Protein 3EC2 (pdb70)

Secondary structure (DSSP, 8-state):
--S-TT--SSS----SHHHHHHHHHHHHHHHS--GGG---EEE--SSSSSHHHHHHHHHHHHHHHS-----EEEHHHHHHHHHH------SHHHHHHHT-SEEEEET-SSS---HHHHHHHHHHHHHHHHTT-EEEEE----S---HHHHHHHHHHHH-HHHHHHHH--EEE---

Structure (mmCIF, N/CA/C/O backbone):
data_3EC2
#
_entry.id   3EC2
#
_cell.length_a   84.492
_cell.length_b   84.492
_cell.length_c   51.113
_cell.angle_alpha   90.00
_cell.angle_beta   90.00
_cell.angle_gamma   120.00
#
_symmetry.space_group_name_H-M   'P 61'
#
loop_
_entity.id
_entity.type
_entity.pdbx_description
1 polymer 'DNA replication protein DnaC'
2 non-polymer "ADENOSINE-5'-DIPHOSPHATE"
3 non-polymer 'MAGNESIUM ION'
4 water water
#
loop_
_atom_site.group_PDB
_atom_site.id
_atom_site.type_symbol
_atom_site.label_atom_id
_atom_site.label_alt_id
_atom_site.label_comp_id
_atom_site.label_asym_id
_atom_site.label_entity_id
_atom_site.label_seq_id
_atom_site.pdbx_PDB_ins_code
_atom_site.Cartn_x
_atom_site.Cartn_y
_atom_site.Cartn_z
_atom_site.occupancy
_atom_site.B_iso_or_equiv
_atom_site.auth_seq_id
_atom_site.auth_comp_id
_atom_site.auth_asym_id
_atom_site.auth_atom_id
_atom_site.pdbx_PDB_model_num
ATOM 1 N N . ALA A 1 1 ? 28.009 10.973 36.450 1.00 68.56 42 ALA A N 1
ATOM 2 C CA . ALA A 1 1 ? 28.828 12.106 36.970 1.00 68.16 42 ALA A CA 1
ATOM 3 C C . ALA A 1 1 ? 30.148 12.351 36.194 1.00 67.96 42 ALA A C 1
ATOM 4 O O . ALA A 1 1 ? 30.552 13.502 36.013 1.00 68.74 42 ALA A O 1
ATOM 6 N N . LYS A 1 2 ? 30.853 11.315 35.754 1.00 66.64 43 LYS A N 1
ATOM 7 C CA . LYS A 1 2 ? 32.234 11.609 35.417 1.00 65.64 43 LYS A CA 1
ATOM 8 C C . LYS A 1 2 ? 32.895 10.931 34.275 1.00 63.67 43 LYS A C 1
ATOM 9 O O . LYS A 1 2 ? 33.993 10.417 34.340 1.00 63.15 43 LYS A O 1
ATOM 15 N N . ARG A 1 3 ? 32.216 11.113 33.172 1.00 61.95 44 ARG A N 1
ATOM 16 C CA . ARG A 1 3 ? 32.803 11.087 31.899 1.00 59.68 44 ARG A CA 1
ATOM 17 C C . ARG A 1 3 ? 33.127 12.546 31.658 1.00 58.52 44 ARG A C 1
ATOM 18 O O . ARG A 1 3 ? 33.879 12.898 30.761 1.00 59.07 44 ARG A O 1
ATOM 26 N N . TYR A 1 4 ? 32.593 13.391 32.537 1.00 56.78 45 TYR A N 1
ATOM 27 C CA . TYR A 1 4 ? 32.742 14.848 32.442 1.00 54.75 45 TYR A CA 1
ATOM 28 C C . TYR A 1 4 ? 33.633 15.392 33.546 1.00 54.06 45 TYR A C 1
ATOM 29 O O . TYR A 1 4 ? 33.592 16.574 33.838 1.00 53.59 45 TYR A O 1
ATOM 38 N N . TRP A 1 5 ? 34.429 14.519 34.163 1.00 53.94 46 TRP A N 1
ATOM 39 C CA . TRP A 1 5 ? 35.396 14.935 35.190 1.00 54.46 46 TRP A CA 1
ATOM 40 C C . TRP A 1 5 ? 36.134 16.144 34.685 1.00 55.89 46 TRP A C 1
ATOM 41 O O . TRP A 1 5 ? 36.158 17.169 35.306 1.00 57.16 46 TRP A O 1
ATOM 52 N N . ASN A 1 6 ? 36.766 15.996 33.545 1.00 57.37 47 ASN A N 1
ATOM 53 C CA . ASN A 1 6 ? 37.387 17.100 32.841 1.00 59.39 47 ASN A CA 1
ATOM 54 C C . ASN A 1 6 ? 36.502 18.333 32.388 1.00 60.04 47 ASN A C 1
ATOM 55 O O . ASN A 1 6 ? 37.030 19.376 32.067 1.00 60.55 47 ASN A O 1
ATOM 60 N N . ALA A 1 7 ? 35.190 18.184 32.293 1.00 62.26 48 ALA A N 1
ATOM 61 C CA . ALA A 1 7 ? 34.285 19.268 31.832 1.00 64.05 48 ALA A CA 1
ATOM 62 C C . ALA A 1 7 ? 34.443 20.586 32.595 1.00 65.86 48 ALA A C 1
ATOM 63 O O . ALA A 1 7 ? 34.000 20.738 33.746 1.00 66.72 48 ALA A O 1
ATOM 65 N N . ASN A 1 8 ? 35.024 21.577 31.942 1.00 68.11 49 ASN A N 1
ATOM 66 C CA . ASN A 1 8 ? 35.230 22.871 32.574 1.00 69.92 49 ASN A CA 1
ATOM 67 C C . ASN A 1 8 ? 34.953 24.002 31.627 1.00 71.67 49 ASN A C 1
ATOM 68 O O . ASN A 1 8 ? 35.334 23.946 30.452 1.00 72.05 49 ASN A O 1
ATOM 73 N N . LEU A 1 9 ? 34.299 25.047 32.119 1.00 73.72 50 LEU A N 1
ATOM 74 C CA . LEU A 1 9 ? 34.127 26.235 31.292 1.00 75.72 50 LEU A CA 1
ATOM 75 C C . LEU A 1 9 ? 35.489 26.563 30.662 1.00 76.53 50 LEU A C 1
ATOM 76 O O . LEU A 1 9 ? 35.609 27.373 29.751 1.00 76.53 50 LEU A O 1
ATOM 81 N N . ASP A 1 10 ? 36.515 25.872 31.143 1.00 78.42 51 ASP A N 1
ATOM 82 C CA . ASP A 1 10 ? 37.891 26.226 30.836 1.00 79.53 51 ASP A CA 1
ATOM 83 C C . ASP A 1 10 ? 38.697 25.382 29.843 1.00 78.77 51 ASP A C 1
ATOM 84 O O . ASP A 1 10 ? 39.480 25.902 29.070 1.00 78.35 51 ASP A O 1
ATOM 89 N N . THR A 1 11 ? 38.539 24.076 29.906 1.00 78.51 52 THR A N 1
ATOM 90 C CA . THR A 1 11 ? 38.958 23.266 28.813 1.00 77.82 52 THR A CA 1
ATOM 91 C C . THR A 1 11 ? 38.338 23.884 27.631 1.00 77.75 52 THR A C 1
ATOM 92 O O . THR A 1 11 ? 38.296 23.258 26.554 1.00 78.73 52 THR A O 1
ATOM 96 N N . TYR A 1 12 ? 37.606 24.959 27.843 1.00 76.19 53 TYR A N 1
ATOM 97 C CA . TYR A 1 12 ? 36.682 25.088 26.785 1.00 74.87 53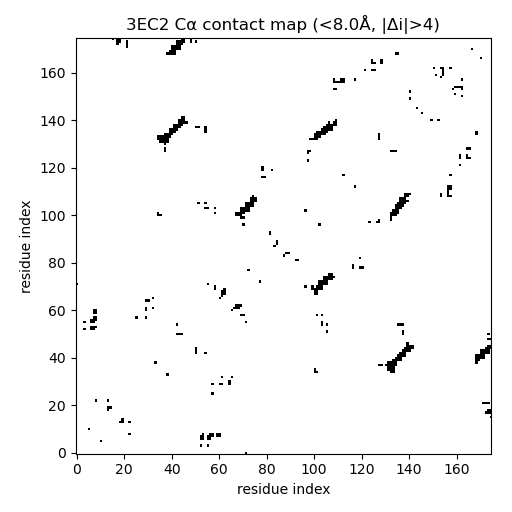 TYR A CA 1
ATOM 98 C C . TYR A 1 12 ? 37.180 25.695 25.617 1.00 74.84 53 TYR A C 1
ATOM 99 O O . TYR A 1 12 ? 37.458 26.896 25.529 1.00 75.08 53 TYR A O 1
ATOM 108 N N . HIS A 1 13 ? 37.231 24.856 24.647 1.00 74.24 54 HIS A N 1
ATOM 109 C CA . HIS A 1 13 ? 37.617 25.421 23.411 1.00 74.22 54 HIS A CA 1
ATOM 110 C C . HIS A 1 13 ? 36.581 25.276 22.308 1.00 72.54 54 HIS A C 1
ATOM 111 O O . HIS A 1 13 ? 36.359 24.155 21.805 1.00 72.47 54 HIS A O 1
ATOM 118 N N . PRO A 1 14 ? 35.909 26.400 21.966 1.00 70.96 55 PRO A N 1
ATOM 119 C CA . PRO A 1 14 ? 34.809 26.415 21.021 1.00 70.55 55 PRO A CA 1
ATOM 120 C C . PRO A 1 14 ? 35.303 26.185 19.612 1.00 70.32 55 PRO A C 1
ATOM 121 O O . PRO A 1 14 ? 36.418 26.537 19.298 1.00 70.13 55 PRO A O 1
ATOM 125 N N . LYS A 1 15 ? 34.484 25.554 18.788 1.00 70.63 56 LYS A N 1
ATOM 126 C CA . LYS A 1 15 ? 34.925 25.066 17.492 1.00 70.51 56 LYS A CA 1
ATOM 127 C C . LYS A 1 15 ? 34.099 25.625 16.342 1.00 70.15 56 LYS A C 1
ATOM 128 O O . LYS A 1 15 ? 34.371 25.319 15.187 1.00 70.73 56 LYS A O 1
ATOM 134 N N . ASN A 1 16 ? 33.073 26.414 16.656 1.00 69.62 57 ASN A N 1
ATOM 135 C CA . ASN A 1 16 ? 32.281 27.145 15.650 1.00 69.48 57 ASN A CA 1
ATOM 136 C C . ASN A 1 16 ? 31.696 28.382 16.320 1.00 69.00 57 ASN A C 1
ATOM 137 O O . ASN A 1 16 ? 31.895 28.592 17.522 1.00 69.19 57 ASN A O 1
ATOM 142 N N . VAL A 1 17 ? 31.004 29.218 15.558 1.00 68.10 58 VAL A N 1
ATOM 143 C CA . VAL A 1 17 ? 30.442 30.425 16.136 1.00 67.65 58 VAL A CA 1
ATOM 144 C C . VAL A 1 17 ? 29.375 30.096 17.183 1.00 67.12 58 VAL A C 1
ATOM 145 O O . VAL A 1 17 ? 29.261 30.800 18.194 1.00 67.56 58 VAL A O 1
ATOM 149 N N . SER A 1 18 ? 28.638 29.003 16.945 1.00 66.51 59 SER A N 1
ATOM 150 C CA . SER A 1 18 ? 27.629 28.428 17.857 1.00 65.93 59 SER A CA 1
ATOM 151 C C . SER A 1 18 ? 28.238 28.220 19.229 1.00 64.95 59 SER A C 1
ATOM 152 O O . SER A 1 18 ? 27.734 28.685 20.248 1.00 65.15 59 SER A O 1
ATOM 155 N N . GLN A 1 19 ? 29.377 27.561 19.250 1.00 63.17 60 GLN A N 1
ATOM 156 C CA . GLN A 1 19 ? 29.949 27.237 20.509 1.00 61.59 60 GLN A CA 1
ATOM 157 C C . GLN A 1 19 ? 30.552 28.441 21.212 1.00 60.21 60 GLN A C 1
ATOM 158 O O . GLN A 1 19 ? 30.674 28.452 22.449 1.00 59.17 60 GLN A O 1
ATOM 164 N N . ASN A 1 20 ? 30.993 29.429 20.439 1.00 59.19 61 ASN A N 1
ATOM 165 C CA . ASN A 1 20 ? 31.617 30.598 21.031 1.00 58.96 61 ASN A CA 1
ATOM 166 C C . ASN A 1 20 ? 30.586 31.467 21.723 1.00 58.42 61 ASN A C 1
ATOM 167 O O . ASN A 1 20 ? 30.772 31.919 22.860 1.00 57.81 61 ASN A O 1
ATOM 172 N N . ARG A 1 21 ? 29.482 31.662 21.023 1.00 57.97 62 ARG A N 1
ATOM 173 C CA . ARG A 1 21 ? 28.362 32.395 21.551 1.00 57.85 62 ARG A CA 1
ATOM 174 C C . ARG A 1 21 ? 27.794 31.732 22.800 1.00 56.48 62 ARG A C 1
ATOM 175 O O . ARG A 1 21 ? 27.577 32.374 23.819 1.00 56.86 62 ARG A O 1
ATOM 183 N N . ALA A 1 22 ? 27.594 30.437 22.723 1.00 54.88 63 ALA A N 1
ATOM 184 C CA . ALA A 1 22 ? 27.240 29.659 23.883 1.00 53.57 63 ALA A CA 1
ATOM 185 C C . ALA A 1 22 ? 28.177 29.891 25.062 1.00 52.57 63 ALA A C 1
ATOM 186 O O . ALA A 1 22 ? 27.721 30.018 26.167 1.00 53.04 63 ALA A O 1
ATOM 188 N N . LEU A 1 23 ? 29.483 29.948 24.830 1.00 51.95 64 LEU A N 1
ATOM 189 C CA . LEU A 1 23 ? 30.457 30.095 25.937 1.00 51.14 64 LEU A CA 1
ATOM 190 C C . LEU A 1 23 ? 30.435 31.524 26.515 1.00 51.44 64 LEU A C 1
ATOM 191 O O . LEU A 1 23 ? 30.630 31.747 27.715 1.00 50.75 64 LEU A O 1
ATOM 196 N N . LEU A 1 24 ? 30.195 32.492 25.642 1.00 51.69 65 LEU A N 1
ATOM 197 C CA . LEU A 1 24 ? 30.063 33.863 26.070 1.00 52.41 65 LEU A CA 1
ATOM 198 C C . LEU A 1 24 ? 28.844 34.023 26.957 1.00 52.15 65 LEU A C 1
ATOM 199 O O . LEU A 1 24 ? 28.947 34.472 28.116 1.00 53.21 65 LEU A O 1
ATOM 204 N N . THR A 1 25 ? 27.699 33.588 26.443 1.00 50.93 66 THR A N 1
ATOM 205 C CA . THR A 1 25 ? 26.460 33.591 27.185 1.00 49.90 66 THR A CA 1
ATOM 206 C C . THR A 1 25 ? 26.637 32.938 28.532 1.00 50.03 66 THR A C 1
ATOM 207 O O . THR A 1 25 ? 26.314 33.514 29.534 1.00 49.70 66 THR A O 1
ATOM 211 N N . ILE A 1 26 ? 27.216 31.751 28.562 1.00 51.04 67 ILE A N 1
ATOM 212 C CA . ILE A 1 26 ? 27.333 31.004 29.805 1.00 52.02 67 ILE A CA 1
ATOM 213 C C . ILE A 1 26 ? 28.128 31.805 30.820 1.00 52.83 67 ILE A C 1
ATOM 214 O O . ILE A 1 26 ? 27.735 31.900 31.999 1.00 52.82 67 ILE A O 1
ATOM 219 N N . ARG A 1 27 ? 29.232 32.394 30.345 1.00 53.42 68 ARG A N 1
ATOM 220 C CA . ARG A 1 27 ? 30.098 33.226 31.171 1.00 53.93 68 ARG A CA 1
ATOM 221 C C . ARG A 1 27 ? 29.373 34.409 31.806 1.00 54.14 68 ARG A C 1
ATOM 222 O O . ARG A 1 27 ? 29.393 34.567 33.056 1.00 53.48 68 ARG A O 1
ATOM 230 N N . VAL A 1 28 ? 28.697 35.206 30.970 1.00 53.93 69 VAL A N 1
ATOM 231 C CA . VAL A 1 28 ? 27.845 36.296 31.470 1.00 54.79 69 VAL A CA 1
ATOM 232 C C . VAL A 1 28 ? 26.809 35.766 32.488 1.00 56.06 69 VAL A C 1
ATOM 233 O O . VAL A 1 28 ? 26.629 36.318 33.560 1.00 56.95 69 VAL A O 1
ATOM 237 N N . PHE A 1 29 ? 26.148 34.668 32.139 1.00 57.40 70 PHE A N 1
ATOM 238 C CA . PHE A 1 29 ? 25.121 34.054 32.974 1.00 57.56 70 PHE A CA 1
ATOM 239 C C . PHE A 1 29 ? 25.662 33.699 34.323 1.00 58.33 70 PHE A C 1
ATOM 240 O O . PHE A 1 29 ? 25.017 33.942 35.323 1.00 58.99 70 PHE A O 1
ATOM 248 N N . VAL A 1 30 ? 26.822 33.066 34.361 1.00 59.65 71 VAL A N 1
ATOM 249 C CA . VAL A 1 30 ? 27.375 32.633 35.634 1.00 61.22 71 VAL A CA 1
ATOM 250 C C . VAL A 1 30 ? 27.817 33.783 36.487 1.00 62.52 71 VAL A C 1
ATOM 251 O O . VAL A 1 30 ? 27.994 33.624 37.674 1.00 62.76 71 VAL A O 1
ATOM 255 N N . HIS A 1 31 ? 28.027 34.936 35.881 1.00 63.96 72 HIS A N 1
ATOM 256 C CA . HIS A 1 31 ? 28.711 35.973 36.589 1.00 65.63 72 HIS A CA 1
ATOM 257 C C . HIS A 1 31 ? 27.695 36.824 37.312 1.00 65.38 72 HIS A C 1
ATOM 258 O O . HIS A 1 31 ? 27.978 37.419 38.380 1.00 65.63 72 HIS A O 1
ATOM 265 N N . ASN A 1 32 ? 26.515 36.861 36.695 1.00 64.62 73 ASN A N 1
ATOM 266 C CA . ASN A 1 32 ? 25.328 37.533 37.213 1.00 63.96 73 ASN A CA 1
ATOM 267 C C . ASN A 1 32 ? 24.403 36.545 37.901 1.00 63.59 73 ASN A C 1
ATOM 268 O O . ASN A 1 32 ? 23.236 36.850 38.096 1.00 63.51 73 ASN A O 1
ATOM 273 N N . PHE A 1 33 ? 24.886 35.343 38.223 1.00 62.93 74 PHE A N 1
ATOM 274 C CA . PHE A 1 33 ? 23.976 34.335 38.735 1.00 62.07 74 PHE A CA 1
ATOM 275 C C . PHE A 1 33 ? 23.406 34.663 40.105 1.00 62.98 74 PHE A C 1
ATOM 276 O O . PHE A 1 33 ? 24.129 35.071 41.008 1.00 63.36 74 PHE A O 1
ATOM 284 N N . ASN A 1 34 ? 22.107 34.416 40.247 1.00 63.61 75 ASN A N 1
ATOM 285 C CA . ASN A 1 34 ? 21.344 34.734 41.433 1.00 64.54 75 ASN A CA 1
ATOM 286 C C . ASN A 1 34 ? 20.309 33.671 41.622 1.00 64.55 75 ASN A C 1
ATOM 287 O O . ASN A 1 34 ? 19.258 33.679 40.978 1.00 64.94 75 ASN A O 1
ATOM 292 N N . PRO A 1 35 ? 20.611 32.739 42.488 1.00 64.87 76 PRO A N 1
ATOM 293 C CA . PRO A 1 35 ? 19.755 31.623 42.791 1.00 65.53 76 PRO A CA 1
ATOM 294 C C . PRO A 1 35 ? 18.307 32.124 42.788 1.00 66.28 76 PRO A C 1
ATOM 295 O O . PRO A 1 35 ? 17.397 31.407 42.342 1.00 67.15 76 PRO A O 1
ATOM 299 N N . GLU A 1 36 ? 18.112 33.347 43.272 1.00 66.14 77 GLU A N 1
ATOM 300 C CA . GLU A 1 36 ? 16.802 33.949 43.420 1.00 66.19 77 GLU A CA 1
ATOM 301 C C . GLU A 1 36 ? 15.996 34.245 42.158 1.00 65.37 77 GLU A C 1
ATOM 302 O O . GLU A 1 36 ? 14.768 34.359 42.233 1.00 65.76 77 GLU A O 1
ATOM 308 N N . GLU A 1 37 ? 16.657 34.370 41.015 1.00 64.44 78 GLU A N 1
ATOM 309 C CA . GLU A 1 37 ? 15.961 34.797 39.790 1.00 64.41 78 GLU A CA 1
ATOM 310 C C . GLU A 1 37 ? 15.295 33.621 39.079 1.00 63.40 78 GLU A C 1
ATOM 311 O O . GLU A 1 37 ? 14.467 33.802 38.192 1.00 63.26 78 GLU A O 1
ATOM 317 N N . GLY A 1 38 ? 15.634 32.408 39.481 1.00 62.51 79 GLY A N 1
ATOM 318 C CA . GLY A 1 38 ? 15.146 31.253 38.768 1.00 61.21 79 GLY A CA 1
ATOM 319 C C . GLY A 1 38 ? 15.412 31.293 37.273 1.00 60.36 79 GLY A C 1
ATOM 320 O O . GLY A 1 38 ? 14.571 30.864 36.477 1.00 60.23 79 GLY A O 1
ATOM 321 N N . LYS A 1 39 ? 16.568 31.820 36.874 1.00 59.62 80 LYS A N 1
ATOM 322 C CA . LYS A 1 39 ? 16.925 31.819 35.445 1.00 59.05 80 LYS A CA 1
ATOM 323 C C . LYS A 1 39 ? 17.807 30.620 35.074 1.00 57.72 80 LYS A C 1
ATOM 324 O O . LYS A 1 39 ? 18.581 30.128 35.912 1.00 57.98 80 LYS A O 1
ATOM 330 N N . GLY A 1 40 ? 17.670 30.132 33.844 1.00 55.40 81 GLY A N 1
ATOM 331 C CA . GLY A 1 40 ? 18.457 28.978 33.402 1.00 53.94 81 GLY A CA 1
ATOM 332 C C . GLY A 1 40 ? 18.845 29.083 31.930 1.00 53.65 81 GLY A C 1
ATOM 333 O O . GLY A 1 40 ? 18.642 30.133 31.289 1.00 53.41 81 GLY A O 1
ATOM 334 N N . LEU A 1 41 ? 19.423 28.004 31.391 1.00 52.51 82 LEU A N 1
ATOM 335 C CA . LEU A 1 41 ? 19.648 27.914 29.964 1.00 51.00 82 LEU A CA 1
ATOM 336 C C . LEU A 1 41 ? 19.194 26.612 29.426 1.00 50.05 82 LEU A C 1
ATOM 337 O O . LEU A 1 41 ? 19.267 25.583 30.089 1.00 50.04 82 LEU A O 1
ATOM 342 N N . THR A 1 42 ? 18.805 26.632 28.173 1.00 49.25 83 THR A N 1
ATOM 343 C CA . THR A 1 42 ? 18.424 25.418 27.515 1.00 49.39 83 THR A CA 1
ATOM 344 C C . THR A 1 42 ? 19.414 25.181 26.367 1.00 49.77 83 THR A C 1
ATOM 345 O O . THR A 1 42 ? 19.610 26.048 25.521 1.00 49.66 83 THR A O 1
ATOM 349 N N . PHE A 1 43 ? 20.026 24.003 26.343 1.00 50.23 84 PHE A N 1
ATOM 350 C CA . PHE A 1 43 ? 20.949 23.622 25.273 1.00 50.59 84 PHE A CA 1
ATOM 351 C C . PHE A 1 43 ? 20.253 22.551 24.417 1.00 50.92 84 PHE A C 1
ATOM 352 O O . PHE A 1 43 ? 19.910 21.475 24.940 1.00 50.62 84 PHE A O 1
ATOM 360 N N . VAL A 1 44 ? 20.099 22.848 23.127 1.00 51.07 85 VAL A N 1
ATOM 361 C CA . VAL A 1 44 ? 19.436 22.015 22.142 1.00 52.31 85 VAL A CA 1
ATOM 362 C C . VAL A 1 44 ? 20.538 21.371 21.311 1.00 53.57 85 VAL A C 1
ATOM 363 O O . VAL A 1 44 ? 21.668 21.271 21.789 1.00 56.39 85 VAL A O 1
ATOM 367 N N . GLY A 1 45 ? 20.274 20.913 20.089 1.00 53.43 86 GLY A N 1
ATOM 368 C CA . GLY A 1 45 ? 21.388 20.373 19.302 1.00 53.53 86 GLY A CA 1
ATOM 369 C C . GLY A 1 45 ? 21.485 18.873 19.087 1.00 54.13 86 GLY A C 1
ATOM 370 O O . GLY A 1 45 ? 20.981 18.081 19.866 1.00 52.47 86 GLY A O 1
ATOM 371 N N . SER A 1 46 ? 22.042 18.511 17.939 1.00 56.10 87 SER A N 1
ATOM 372 C CA . SER A 1 46 ? 22.354 17.142 17.658 1.00 57.66 87 SER A CA 1
ATOM 373 C C . SER A 1 46 ? 23.290 16.740 18.744 1.00 59.18 87 SER A C 1
ATOM 374 O O . SER A 1 46 ? 23.658 17.549 19.585 1.00 59.55 87 SER A O 1
ATOM 377 N N . PRO A 1 47 ? 23.661 15.468 18.743 1.00 60.34 88 PRO A N 1
ATOM 378 C CA . PRO A 1 47 ? 24.415 14.813 19.796 1.00 61.13 88 PRO A CA 1
ATOM 379 C C . PRO A 1 47 ? 25.897 14.764 19.531 1.00 61.34 88 PRO A C 1
ATOM 380 O O . PRO A 1 47 ? 26.364 15.051 18.410 1.00 61.78 88 PRO A O 1
ATOM 384 N N . GLY A 1 48 ? 26.631 14.386 20.574 1.00 61.12 89 GLY A N 1
ATOM 385 C CA . GLY A 1 48 ? 28.085 14.411 20.538 1.00 61.45 89 GLY A CA 1
ATOM 386 C C . GLY A 1 48 ? 28.560 15.843 20.326 1.00 61.37 89 GLY A C 1
ATOM 387 O O . GLY A 1 48 ? 29.707 16.100 19.939 1.00 61.95 89 GLY A O 1
ATOM 388 N N . VAL A 1 49 ? 27.687 16.797 20.598 1.00 60.45 90 VAL A N 1
ATOM 389 C CA . VAL A 1 49 ? 28.027 18.184 20.309 1.00 58.83 90 VAL A CA 1
ATOM 390 C C . VAL A 1 49 ? 28.536 18.962 21.538 1.00 57.60 90 VAL A C 1
ATOM 391 O O . VAL A 1 49 ? 28.871 20.114 21.431 1.00 57.50 90 VAL A O 1
ATOM 395 N N . GLY A 1 50 ? 28.607 18.340 22.703 1.00 55.96 91 GLY A N 1
ATOM 396 C CA . GLY A 1 50 ? 29.124 19.082 23.848 1.00 53.79 91 GLY A CA 1
ATOM 397 C C . GLY A 1 50 ? 28.077 19.906 24.574 1.00 52.69 91 GLY A C 1
ATOM 398 O O . GLY A 1 50 ? 28.424 20.788 25.378 1.00 52.73 91 GLY A O 1
ATOM 399 N N . LYS A 1 51 ? 26.795 19.592 24.340 1.00 51.70 92 LYS A N 1
ATOM 400 C CA . LYS A 1 51 ? 25.689 20.177 25.121 1.00 50.82 92 LYS A CA 1
ATOM 401 C C . LYS A 1 51 ? 25.810 19.816 26.582 1.00 50.81 92 LYS A C 1
ATOM 402 O O . LYS A 1 51 ? 25.842 20.691 27.433 1.00 51.61 92 LYS A O 1
ATOM 408 N N . THR A 1 52 ? 25.934 18.527 26.866 1.00 50.34 93 THR A N 1
ATOM 409 C CA . THR A 1 52 ? 26.013 18.057 28.241 1.00 49.56 93 THR A CA 1
ATOM 410 C C . THR A 1 52 ? 27.337 18.513 28.877 1.00 49.73 93 THR A C 1
ATOM 411 O O . THR A 1 52 ? 27.362 18.962 30.014 1.00 49.68 93 THR A O 1
ATOM 415 N N . HIS A 1 53 ? 28.427 18.418 28.128 1.00 49.52 94 HIS A N 1
ATOM 416 C CA . HIS A 1 53 ? 29.709 18.972 28.555 1.00 50.24 94 HIS A CA 1
ATOM 417 C C . HIS A 1 53 ? 29.533 20.418 29.061 1.00 49.83 94 HIS A C 1
ATOM 418 O O . HIS A 1 53 ? 29.943 20.744 30.167 1.00 49.22 94 HIS A O 1
ATOM 425 N N . LEU A 1 54 ? 28.871 21.256 28.269 1.00 49.23 95 L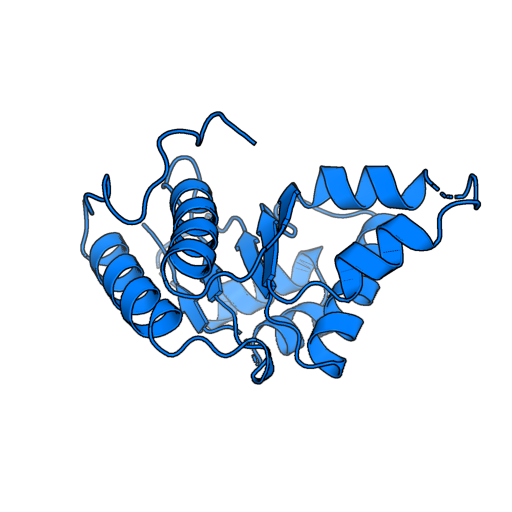EU A N 1
ATOM 426 C CA . LEU A 1 54 ? 28.678 22.630 28.650 1.00 49.49 95 LEU A CA 1
ATOM 427 C C . LEU A 1 54 ? 27.785 22.833 29.877 1.00 50.00 95 LEU A C 1
ATOM 428 O O . LEU A 1 54 ? 27.947 23.825 30.613 1.00 51.13 95 LEU A O 1
ATOM 433 N N . ALA A 1 55 ? 26.827 21.931 30.090 1.00 49.77 96 ALA A N 1
ATOM 434 C CA . ALA A 1 55 ? 25.894 22.058 31.220 1.00 49.06 96 ALA A CA 1
ATOM 435 C C . ALA A 1 55 ? 26.578 21.670 32.527 1.00 49.12 96 ALA A C 1
ATOM 436 O O . ALA A 1 55 ? 26.367 22.302 33.545 1.00 49.94 96 ALA A O 1
ATOM 438 N N . VAL A 1 56 ? 27.409 20.634 32.491 1.00 49.44 97 VAL A N 1
ATOM 439 C CA . VAL A 1 56 ? 28.247 20.263 33.633 1.00 49.56 97 VAL A CA 1
ATOM 440 C C . VAL A 1 56 ? 29.237 21.387 33.930 1.00 50.06 97 VAL A C 1
ATOM 441 O O . VAL A 1 56 ? 29.471 21.747 35.094 1.00 50.70 97 VAL A O 1
ATOM 445 N N . ALA A 1 57 ? 29.817 21.937 32.867 1.00 50.35 98 ALA A N 1
ATOM 446 C CA . ALA A 1 57 ? 30.746 23.029 32.985 1.00 50.71 98 ALA A CA 1
ATOM 447 C C . ALA A 1 57 ? 30.056 24.195 33.685 1.00 51.54 98 ALA A C 1
ATOM 448 O O . ALA A 1 57 ? 30.520 24.624 34.738 1.00 52.81 98 ALA A O 1
ATOM 450 N N . THR A 1 58 ? 28.914 24.641 33.152 1.00 51.47 99 THR A N 1
ATOM 451 C CA . THR A 1 58 ? 28.106 25.708 33.759 1.00 51.65 99 THR A CA 1
ATOM 452 C C . THR A 1 58 ? 27.831 25.464 35.246 1.00 52.54 99 THR A C 1
ATOM 453 O O . THR A 1 58 ? 27.936 26.380 36.071 1.00 53.01 99 THR A O 1
ATOM 457 N N . LEU A 1 59 ? 27.503 24.229 35.594 1.00 53.06 100 LEU A N 1
ATOM 458 C CA . LEU A 1 59 ? 27.187 23.912 36.969 1.00 53.98 100 LEU A CA 1
ATOM 459 C C . LEU A 1 59 ? 28.422 24.095 37.833 1.00 55.21 100 LEU A C 1
ATOM 460 O O . LEU A 1 59 ? 28.329 24.613 38.922 1.00 55.96 100 LEU A O 1
ATOM 465 N N . LYS A 1 60 ? 29.581 23.699 37.326 1.00 57.09 101 LYS A N 1
ATOM 466 C CA . LYS A 1 60 ? 30.830 23.811 38.086 1.00 59.20 101 LYS A CA 1
ATOM 467 C C . LYS A 1 60 ? 31.257 25.281 38.287 1.00 59.42 101 LYS A C 1
ATOM 468 O O . LYS A 1 60 ? 31.576 25.685 39.405 1.00 59.38 101 LYS A O 1
ATOM 474 N N . ALA A 1 61 ? 31.260 26.059 37.204 1.00 60.10 102 ALA A N 1
ATOM 475 C CA . ALA A 1 61 ? 31.606 27.459 37.250 1.00 61.89 102 ALA A CA 1
ATOM 476 C C . ALA A 1 61 ? 30.695 28.165 38.225 1.00 64.03 102 ALA A C 1
ATOM 477 O O . ALA A 1 61 ? 31.076 29.103 38.885 1.00 64.43 102 ALA A O 1
ATOM 479 N N . ILE A 1 62 ? 29.474 27.706 38.353 1.00 66.76 103 ILE A N 1
ATOM 480 C CA . ILE A 1 62 ? 28.632 28.393 39.297 1.00 68.98 103 ILE A CA 1
ATOM 481 C C . ILE A 1 62 ? 29.232 28.338 40.705 1.00 71.22 103 ILE A C 1
ATOM 482 O O . ILE A 1 62 ? 29.522 29.390 41.334 1.00 71.92 103 ILE A O 1
ATOM 487 N N . TYR A 1 63 ? 29.417 27.113 41.190 1.00 74.10 104 TYR A N 1
ATOM 488 C CA . TYR A 1 63 ? 29.784 26.835 42.576 1.00 77.25 104 TYR A CA 1
ATOM 489 C C . TYR A 1 63 ? 31.254 27.058 42.859 1.00 78.11 104 TYR A C 1
ATOM 490 O O . TYR A 1 63 ? 31.723 26.835 43.971 1.00 78.46 104 TYR A O 1
ATOM 499 N N . GLU A 1 64 ? 31.977 27.456 41.825 1.00 79.43 105 GLU A N 1
ATOM 500 C CA . GLU A 1 64 ? 33.389 27.802 41.937 1.00 80.55 105 GLU A CA 1
ATOM 501 C C . GLU A 1 64 ? 33.483 29.301 42.087 1.00 80.06 105 GLU A C 1
ATOM 502 O O . GLU A 1 64 ? 34.391 29.788 42.724 1.00 80.94 105 GLU A O 1
ATOM 508 N N . LYS A 1 65 ? 32.517 30.031 41.539 1.00 79.46 106 LYS A N 1
ATOM 509 C CA . LYS A 1 65 ? 32.532 31.498 41.564 1.00 79.51 106 LYS A CA 1
ATOM 510 C C . LYS A 1 65 ? 31.317 32.027 42.319 1.00 79.19 106 LYS A C 1
ATOM 511 O O . LYS A 1 65 ? 31.136 33.251 42.467 1.00 79.58 106 LYS A O 1
ATOM 517 N N . LYS A 1 66 ? 30.494 31.099 42.802 1.00 78.29 107 LYS A N 1
ATOM 518 C CA . LYS A 1 66 ? 29.343 31.450 43.616 1.00 77.15 107 LYS A CA 1
ATOM 519 C C . LYS A 1 66 ? 29.020 30.559 44.811 1.00 77.09 107 LYS A C 1
ATOM 520 O O . LYS A 1 66 ? 27.948 30.760 45.406 1.00 77.64 107 LYS A O 1
ATOM 526 N N . GLY A 1 67 ? 29.904 29.581 45.108 1.00 76.75 108 GLY A N 1
ATOM 527 C CA . GLY A 1 67 ? 29.765 28.519 46.129 1.00 76.04 108 GLY A CA 1
ATOM 528 C C . GLY A 1 67 ? 28.411 27.850 46.274 1.00 75.89 108 GLY A C 1
ATOM 529 O O . GLY A 1 67 ? 28.092 27.361 47.350 1.00 76.02 108 GLY A O 1
ATOM 530 N N . ILE A 1 68 ? 27.611 27.827 45.200 1.00 75.66 109 ILE A N 1
ATOM 531 C CA . ILE A 1 68 ? 26.264 27.234 45.281 1.00 75.13 109 ILE A CA 1
ATOM 532 C C . ILE A 1 68 ? 26.233 25.843 44.683 1.00 74.70 109 ILE A C 1
ATOM 533 O O . ILE A 1 68 ? 26.741 25.603 43.629 1.00 73.83 109 ILE A O 1
ATOM 538 N N . ARG A 1 69 ? 25.629 24.915 45.379 1.00 74.84 110 ARG A N 1
ATOM 539 C CA . ARG A 1 69 ? 25.775 23.551 44.942 1.00 75.02 110 ARG A CA 1
ATOM 540 C C . ARG A 1 69 ? 24.629 23.144 44.063 1.00 73.87 110 ARG A C 1
ATOM 541 O O . ARG A 1 69 ? 23.491 23.140 44.473 1.00 73.86 110 ARG A O 1
ATOM 549 N N . GLY A 1 70 ? 24.913 22.773 42.847 1.00 72.69 111 GLY A N 1
ATOM 550 C CA . GLY A 1 70 ? 23.832 22.352 42.034 1.00 70.65 111 GLY A CA 1
ATOM 551 C C . GLY A 1 70 ? 23.471 20.892 42.212 1.00 69.20 111 GLY A C 1
ATOM 552 O O . GLY A 1 70 ? 23.683 20.288 43.263 1.00 69.62 111 GLY A O 1
ATOM 553 N N . TYR A 1 71 ? 22.953 20.310 41.141 1.00 67.08 112 TYR A N 1
ATOM 554 C CA . TYR A 1 71 ? 22.740 18.890 41.080 1.00 64.91 112 TYR A CA 1
ATOM 555 C C . TYR A 1 71 ? 22.676 18.484 39.636 1.00 62.62 112 TYR A C 1
ATOM 556 O O . TYR A 1 71 ? 22.178 19.226 38.785 1.00 62.51 112 T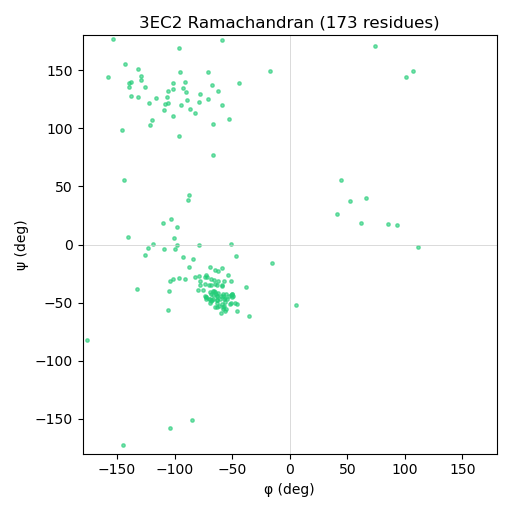YR A O 1
ATOM 565 N N . PHE A 1 72 ? 23.201 17.315 39.327 1.00 59.73 113 PHE A N 1
ATOM 566 C CA . PHE A 1 72 ? 23.193 16.911 37.959 1.00 56.69 113 PHE A CA 1
ATOM 567 C C . PHE A 1 72 ? 22.475 15.609 37.785 1.00 55.89 113 PHE A C 1
ATOM 568 O O . PHE A 1 72 ? 22.832 14.616 38.379 1.00 55.80 113 PHE A O 1
ATOM 576 N N . PHE A 1 73 ? 21.438 15.613 36.967 1.00 55.35 114 PHE A N 1
ATOM 577 C CA . PHE A 1 73 ? 20.706 14.376 36.690 1.00 54.17 114 PHE A CA 1
ATOM 578 C C . PHE A 1 73 ? 20.508 14.094 35.221 1.00 54.16 114 PHE A C 1
ATOM 579 O O . PHE A 1 73 ? 20.367 15.009 34.420 1.00 55.03 114 PHE A O 1
ATOM 587 N N . ASP A 1 74 ? 20.551 12.820 34.858 1.00 54.10 115 ASP A N 1
ATOM 588 C CA . ASP A 1 74 ? 20.001 12.383 33.574 1.00 54.05 115 ASP A CA 1
ATOM 589 C C . ASP A 1 74 ? 18.525 12.318 33.800 1.00 54.11 115 ASP A C 1
ATOM 590 O O . ASP A 1 74 ? 18.046 11.632 34.704 1.00 53.52 115 ASP A O 1
ATOM 595 N N . THR A 1 75 ? 17.804 13.055 32.991 1.00 55.12 116 THR A N 1
ATOM 596 C CA . THR A 1 75 ? 16.398 13.212 33.212 1.00 57.30 116 THR A CA 1
ATOM 597 C C . THR A 1 75 ? 15.699 11.869 33.429 1.00 58.61 116 THR A C 1
ATOM 598 O O . THR A 1 75 ?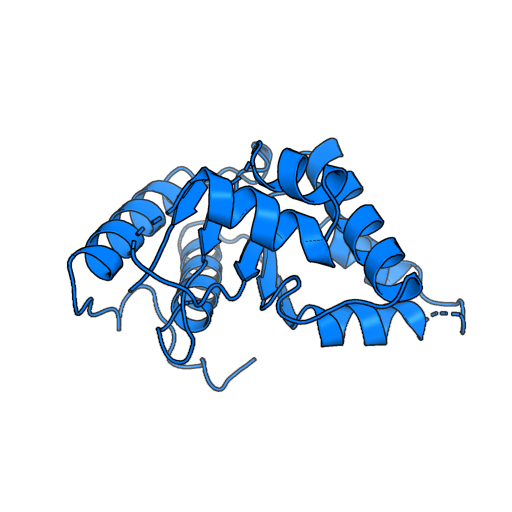 14.894 11.719 34.345 1.00 59.55 116 THR A O 1
ATOM 602 N N . LYS A 1 76 ? 16.027 10.882 32.614 1.00 60.03 117 LYS A N 1
ATOM 603 C CA . LYS A 1 76 ? 15.378 9.586 32.730 1.00 62.32 117 LYS A CA 1
ATOM 604 C C . LYS A 1 76 ? 15.765 8.877 34.023 1.00 62.75 117 LYS A C 1
ATOM 605 O O . LYS A 1 76 ? 14.965 8.155 34.629 1.00 63.04 117 LYS A O 1
ATOM 611 N N . ASP A 1 77 ? 17.003 9.079 34.432 1.00 63.44 118 ASP A N 1
ATOM 612 C CA . ASP A 1 77 ? 17.522 8.466 35.621 1.00 63.99 118 ASP A CA 1
ATOM 613 C C . ASP A 1 77 ? 16.822 9.036 36.818 1.00 63.84 118 ASP A C 1
ATOM 614 O O . ASP A 1 77 ? 16.399 8.298 37.698 1.00 63.96 118 ASP A O 1
ATOM 619 N N . LEU A 1 78 ? 16.717 10.360 36.860 1.00 64.13 119 LEU A N 1
ATOM 620 C CA . LEU A 1 78 ? 15.960 11.033 37.921 1.00 64.37 119 LEU A CA 1
ATOM 621 C C . LEU A 1 78 ? 14.526 10.521 37.997 1.00 64.85 119 LEU A C 1
ATOM 622 O O . LEU A 1 78 ? 14.088 10.064 39.037 1.00 64.78 119 LEU A O 1
ATOM 627 N N . ILE A 1 79 ? 13.813 10.597 36.885 1.00 66.10 120 ILE A N 1
ATOM 628 C CA . ILE A 1 79 ? 12.420 10.171 36.824 1.00 67.69 120 ILE A CA 1
ATOM 629 C C . ILE A 1 79 ? 12.284 8.723 37.271 1.00 68.73 120 ILE A C 1
ATOM 630 O O . ILE A 1 79 ? 11.521 8.389 38.178 1.00 68.21 120 ILE A O 1
ATOM 635 N N . PHE A 1 80 ? 13.006 7.849 36.604 1.00 70.44 121 PHE A N 1
ATOM 636 C CA . PHE A 1 80 ? 13.018 6.460 37.048 1.00 72.50 121 PHE A CA 1
ATOM 637 C C . PHE A 1 80 ? 13.301 6.289 38.567 1.00 72.97 121 PHE A C 1
ATOM 638 O O . PHE A 1 80 ? 12.677 5.453 39.223 1.00 73.44 121 PHE A O 1
ATOM 646 N N . ARG A 1 81 ? 14.283 6.997 39.113 1.00 73.28 122 ARG A N 1
ATOM 647 C CA . ARG A 1 81 ? 14.564 6.887 40.538 1.00 74.25 122 ARG A CA 1
ATOM 648 C C . ARG A 1 81 ? 13.344 7.263 41.342 1.00 75.11 122 ARG A C 1
ATOM 649 O O . ARG A 1 81 ? 12.933 6.542 42.243 1.00 75.39 122 ARG A O 1
ATOM 657 N N . LEU A 1 82 ? 12.789 8.429 41.017 1.00 76.13 123 LEU A N 1
ATOM 658 C CA . LEU A 1 82 ? 11.715 9.040 41.772 1.00 76.86 123 LEU A CA 1
ATOM 659 C C . LEU A 1 82 ? 10.474 8.198 41.752 1.00 77.83 123 LEU A C 1
ATOM 660 O O . LEU A 1 82 ? 9.855 8.023 42.788 1.00 78.24 12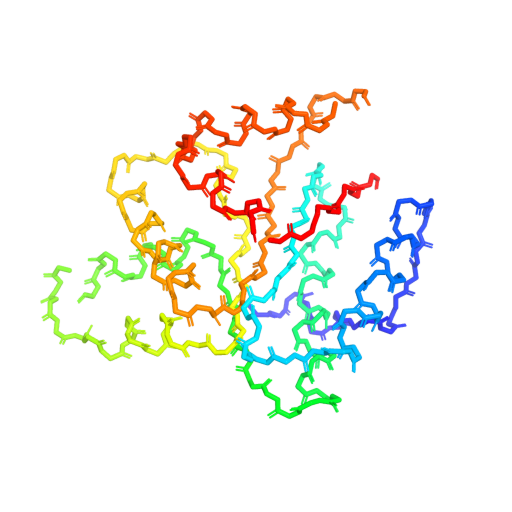3 LEU A O 1
ATOM 665 N N . LYS A 1 83 ? 10.094 7.671 40.588 1.00 79.34 124 LYS A N 1
ATOM 666 C CA . LYS A 1 83 ? 8.881 6.873 40.542 1.00 81.25 124 LYS A CA 1
ATOM 667 C C . LYS A 1 83 ? 9.033 5.708 41.497 1.00 82.45 124 LYS A C 1
ATOM 668 O O . LYS A 1 83 ? 8.087 5.312 42.190 1.00 82.29 124 LYS A O 1
ATOM 674 N N . HIS A 1 84 ? 10.248 5.189 41.590 1.00 84.50 125 HIS A N 1
ATOM 675 C CA . HIS A 1 84 ? 10.437 4.042 42.443 1.00 86.31 125 HIS A CA 1
ATOM 676 C C . HIS A 1 84 ? 10.511 4.329 43.945 1.00 86.93 125 HIS A C 1
ATOM 677 O O . HIS A 1 84 ? 10.133 3.477 44.722 1.00 86.97 125 HIS A O 1
ATOM 684 N N . LEU A 1 85 ? 11.024 5.482 44.372 1.00 88.04 126 LEU A N 1
ATOM 685 C CA . LEU A 1 85 ? 10.916 5.797 45.802 1.00 89.22 126 LEU A CA 1
ATOM 686 C C . LEU A 1 85 ? 9.591 6.515 46.112 1.00 90.06 126 LEU A C 1
ATOM 687 O O . LEU A 1 85 ? 9.218 6.728 47.268 1.00 90.14 126 LEU A O 1
ATOM 700 N N . ASP A 1 87 ? 6.610 5.313 44.570 1.00 93.98 128 ASP A N 1
ATOM 701 C CA . ASP A 1 87 ? 5.682 4.261 44.954 1.00 95.25 128 ASP A CA 1
ATOM 702 C C . ASP A 1 87 ? 6.141 3.249 46.018 1.00 96.13 128 ASP A C 1
ATOM 703 O O . ASP A 1 87 ? 5.317 2.606 46.640 1.00 96.29 128 ASP A O 1
ATOM 708 N N . GLU A 1 88 ? 7.429 3.154 46.315 1.00 97.26 129 GLU A N 1
ATOM 709 C CA . GLU A 1 88 ? 7.760 2.536 47.588 1.00 98.32 129 GLU A CA 1
ATOM 710 C C . GLU A 1 88 ? 7.229 3.494 48.622 1.00 98.40 129 GLU A C 1
ATOM 711 O O . GLU A 1 88 ? 6.658 3.107 49.613 1.00 98.77 129 GLU A O 1
ATOM 717 N N . GLY A 1 89 ? 7.375 4.780 48.387 1.00 98.60 130 GLY A N 1
ATOM 718 C CA . GLY A 1 89 ? 6.522 5.682 49.128 1.00 98.58 130 GLY A CA 1
ATOM 719 C C . GLY A 1 89 ? 7.103 6.228 50.408 1.00 98.47 130 GLY A C 1
ATOM 720 O O . GLY A 1 89 ? 6.399 6.750 51.256 1.00 98.13 130 GLY A O 1
ATOM 721 N N . LYS A 1 90 ? 8.398 6.116 50.562 1.00 98.68 131 LYS A N 1
ATOM 722 C CA . LYS A 1 90 ? 8.944 6.415 51.865 1.00 99.25 131 LYS A CA 1
ATOM 723 C C . LYS A 1 90 ? 9.669 7.766 51.887 1.00 99.34 131 LYS A C 1
ATOM 724 O O . LYS A 1 90 ? 9.331 8.653 52.658 1.00 99.40 131 LYS A O 1
ATOM 730 N N . ASP A 1 91 ? 10.642 7.912 51.004 1.00 99.35 132 ASP A N 1
ATOM 731 C CA . ASP A 1 91 ? 11.416 9.129 50.762 1.00 99.36 132 ASP A CA 1
ATOM 732 C C . ASP A 1 91 ? 10.754 10.309 50.190 1.00 98.41 132 ASP A C 1
ATOM 733 O O . ASP A 1 91 ? 10.682 10.325 48.964 1.00 98.79 132 ASP A O 1
ATOM 738 N N . THR A 1 92 ? 10.432 11.342 50.952 1.00 96.65 133 THR A N 1
ATOM 739 C CA . THR A 1 92 ? 9.933 12.575 50.350 1.00 94.86 133 THR A CA 1
ATOM 740 C C . THR A 1 92 ? 11.136 13.497 50.323 1.00 93.33 133 THR A C 1
ATOM 741 O O . THR A 1 92 ? 11.113 14.638 49.805 1.00 93.59 133 THR A O 1
ATOM 745 N N . LYS A 1 93 ? 12.200 12.971 50.907 1.00 91.10 134 LYS A N 1
ATOM 746 C CA . LYS A 1 93 ? 13.406 13.749 51.163 1.00 89.11 134 LYS A CA 1
ATOM 747 C C . LYS A 1 93 ? 14.275 13.948 49.933 1.00 86.72 134 LYS A C 1
ATOM 748 O O . LYS A 1 93 ? 14.931 14.994 49.765 1.00 86.32 134 LYS A O 1
ATOM 754 N N . PHE A 1 94 ? 14.307 12.937 49.080 1.00 83.64 135 PHE A N 1
ATOM 755 C CA . PHE A 1 94 ? 15.015 13.046 47.822 1.00 81.05 135 PHE A CA 1
ATOM 756 C C . PHE A 1 94 ? 14.294 14.011 46.885 1.00 79.38 135 PHE A C 1
ATOM 757 O O . PHE A 1 94 ? 14.897 14.939 46.349 1.00 78.66 135 PHE A O 1
ATOM 765 N N . LEU A 1 95 ? 12.979 13.835 46.778 1.00 77.59 136 LEU A N 1
ATOM 766 C CA . LEU A 1 95 ? 12.112 14.714 45.994 1.00 75.52 136 LEU A CA 1
ATOM 767 C C . LEU A 1 95 ? 12.211 16.184 46.395 1.00 74.82 136 LEU A C 1
ATOM 768 O O . LEU A 1 95 ? 12.257 17.063 45.545 1.00 74.46 136 LEU A O 1
ATOM 773 N N . LYS A 1 96 ? 12.242 16.443 47.687 1.00 74.30 137 LYS A N 1
ATOM 774 C CA . LYS A 1 96 ? 12.288 17.810 48.179 1.00 74.29 137 LYS A CA 1
ATOM 775 C C . LYS A 1 96 ? 13.614 18.508 47.900 1.00 74.02 137 LYS A C 1
ATOM 776 O O . LYS A 1 96 ? 13.645 19.701 47.557 1.00 74.19 137 LYS A O 1
ATOM 782 N N . THR A 1 97 ? 14.715 17.783 48.063 1.00 73.27 138 THR A N 1
ATOM 783 C CA . THR A 1 97 ? 16.033 18.361 47.830 1.00 73.06 138 THR A CA 1
ATOM 784 C C . THR A 1 97 ? 16.286 18.579 46.340 1.00 71.72 138 THR A C 1
ATOM 785 O O . THR A 1 97 ? 17.034 19.491 45.954 1.00 72.29 138 THR A O 1
ATOM 789 N N . VAL A 1 98 ? 15.645 17.762 45.505 1.00 69.79 139 VAL A N 1
ATOM 790 C CA . VAL A 1 98 ? 15.698 17.947 44.052 1.00 68.10 139 VAL A CA 1
ATOM 791 C C . VAL A 1 98 ? 14.862 19.148 43.606 1.00 66.67 139 VAL A C 1
ATOM 792 O O . VAL A 1 98 ? 15.310 19.972 42.826 1.00 65.95 139 VAL A O 1
ATOM 796 N N . LEU A 1 99 ? 13.653 19.255 44.133 1.00 65.76 140 LEU A N 1
ATOM 797 C CA . LEU A 1 99 ? 12.771 20.381 43.799 1.00 65.34 140 LEU A CA 1
ATOM 798 C C . LEU A 1 99 ? 13.250 21.723 44.324 1.00 64.78 140 LEU A C 1
ATOM 799 O O . LEU A 1 99 ? 12.948 22.756 43.744 1.00 64.96 140 LEU A O 1
ATOM 804 N N . ASN A 1 100 ? 13.959 21.709 45.441 1.00 64.44 141 ASN A N 1
ATOM 805 C CA . ASN A 1 100 ? 14.333 22.948 46.108 1.00 63.88 141 ASN A CA 1
ATOM 806 C C . ASN A 1 100 ? 15.722 23.371 45.836 1.00 63.57 141 ASN A C 1
ATOM 807 O O . ASN A 1 100 ? 16.215 24.370 46.367 1.00 64.25 141 ASN A O 1
ATOM 812 N N . SER A 1 101 ? 16.342 22.626 44.954 1.00 62.72 142 SER A N 1
ATOM 813 C CA . SER A 1 101 ? 17.676 22.882 44.563 1.00 62.11 142 SER A CA 1
ATOM 814 C C . SER A 1 101 ? 17.804 24.253 43.882 1.00 61.52 142 SER A C 1
ATOM 815 O O . SER A 1 101 ? 16.992 24.606 43.018 1.00 61.43 142 SER A O 1
ATOM 818 N N . PRO A 1 102 ? 18.807 25.037 44.305 1.00 60.71 143 PRO A N 1
ATOM 819 C CA . PRO A 1 102 ? 19.183 26.318 43.695 1.00 59.82 143 PRO A CA 1
ATOM 820 C C . PRO A 1 102 ? 19.658 26.216 42.250 1.00 58.96 143 PRO A C 1
ATOM 821 O O . PRO A 1 102 ? 19.504 27.178 41.491 1.00 59.19 143 PRO A O 1
ATOM 825 N N . VAL A 1 103 ? 20.293 25.113 41.876 1.00 58.00 144 VAL A N 1
ATOM 826 C CA . VAL A 1 103 ? 20.616 24.866 40.448 1.00 57.41 144 VAL A CA 1
ATOM 827 C C . VAL A 1 103 ? 20.367 23.403 40.161 1.00 56.61 144 VAL A C 1
ATOM 828 O O . VAL A 1 103 ? 20.708 22.540 40.967 1.00 57.15 144 VAL A O 1
ATOM 832 N N . LEU A 1 104 ? 19.723 23.105 39.046 1.00 55.36 145 LEU A N 1
ATOM 833 C CA . LEU A 1 104 ? 19.426 21.720 38.715 1.00 54.31 145 LEU A CA 1
ATOM 834 C C . LEU A 1 104 ? 19.675 21.492 37.250 1.00 53.66 145 LEU A C 1
ATOM 835 O O . LEU A 1 104 ? 19.176 22.260 36.424 1.00 53.73 145 LEU A O 1
ATOM 840 N N . VAL A 1 105 ? 20.471 20.464 36.921 1.00 52.70 146 VAL A N 1
ATOM 841 C CA . VAL A 1 105 ? 20.697 20.111 35.522 1.00 51.29 146 VAL A CA 1
ATOM 842 C C . VAL A 1 105 ? 19.856 18.915 35.132 1.00 51.20 146 VAL A C 1
ATOM 843 O O . VAL A 1 105 ? 20.083 17.790 35.587 1.00 51.15 146 VAL A O 1
ATOM 847 N N . LEU A 1 106 ? 18.870 19.158 34.298 1.00 50.57 147 LEU A N 1
ATOM 848 C CA . LEU A 1 106 ? 18.112 18.075 33.769 1.00 51.27 147 LEU A CA 1
ATOM 849 C C . LEU A 1 106 ? 18.684 17.729 32.405 1.00 52.16 147 LEU A C 1
ATOM 850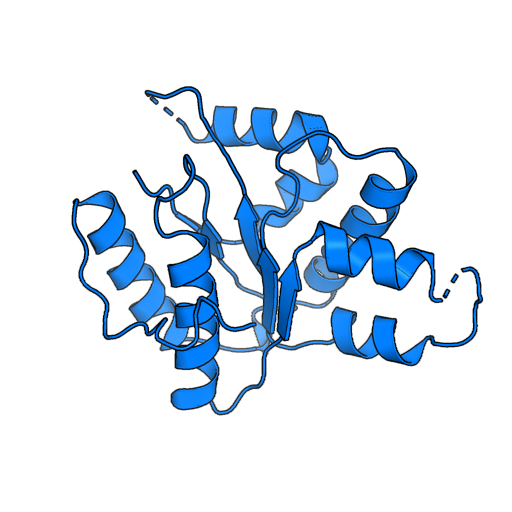 O O . LEU A 1 106 ? 18.331 18.346 31.397 1.00 51.97 147 LEU A O 1
ATOM 855 N N . ASP A 1 107 ? 19.603 16.773 32.367 1.00 53.15 148 ASP A N 1
ATOM 856 C CA . ASP A 1 107 ? 20.264 16.445 31.112 1.00 54.93 148 ASP A CA 1
ATOM 857 C C . ASP A 1 107 ? 19.385 15.596 30.216 1.00 55.89 148 ASP A C 1
ATOM 858 O O . ASP A 1 107 ? 18.821 14.597 30.648 1.00 56.17 148 ASP A O 1
ATOM 863 N N . ASP A 1 108 ? 19.240 16.002 28.972 1.00 57.40 149 ASP A N 1
ATOM 864 C CA . ASP A 1 108 ? 18.366 15.242 28.132 1.00 59.63 149 ASP A CA 1
ATOM 865 C C . ASP A 1 108 ? 16.894 15.282 28.545 1.00 60.96 149 ASP A C 1
ATOM 866 O O . ASP A 1 108 ? 16.228 14.265 28.511 1.00 60.63 149 ASP A O 1
ATOM 871 N N . LEU A 1 109 ? 16.403 16.443 28.962 1.00 63.18 150 LEU A N 1
ATOM 872 C CA . LEU A 1 109 ? 15.033 16.532 29.378 1.00 65.23 150 LEU A CA 1
ATOM 873 C C . LEU A 1 109 ? 14.141 16.306 28.175 1.00 67.23 150 LEU A C 1
ATOM 874 O O . LEU A 1 109 ? 13.580 17.245 27.647 1.00 68.84 150 LEU A O 1
ATOM 879 N N . GLY A 1 110 ? 13.970 15.085 27.730 1.00 69.04 151 GLY A N 1
ATOM 880 C CA . GLY A 1 110 ? 12.796 14.857 26.915 1.00 71.34 151 GLY A CA 1
ATOM 881 C C . GLY A 1 110 ? 13.005 14.553 25.455 1.00 73.64 151 GLY A C 1
ATOM 882 O O . GLY A 1 110 ? 12.062 14.249 24.761 1.00 74.61 151 GLY A O 1
ATOM 883 N N . SER A 1 111 ? 14.240 14.558 24.977 1.00 75.57 152 SER A N 1
ATOM 884 C CA . SER A 1 111 ? 14.550 13.807 23.752 1.00 77.01 152 SER A CA 1
ATOM 885 C C . SER A 1 111 ? 13.873 12.399 23.814 1.00 78.60 152 SER A C 1
ATOM 886 O O . SER A 1 111 ? 13.881 11.734 24.879 1.00 78.91 152 SER A O 1
ATOM 889 N N . GLU A 1 112 ? 13.313 11.940 22.690 1.00 79.69 153 GLU A N 1
ATOM 890 C CA . GLU A 1 112 ? 12.570 10.672 22.681 1.00 80.69 153 GLU A CA 1
ATOM 891 C C . GLU A 1 112 ? 11.230 10.890 23.370 1.00 80.94 153 GLU A C 1
ATOM 892 O O . GLU A 1 112 ? 11.014 11.922 24.009 1.00 81.23 153 GLU A O 1
ATOM 898 N N . ARG A 1 113 ? 10.347 9.907 23.288 1.00 80.79 154 ARG A N 1
ATOM 899 C CA . ARG A 1 113 ? 9.004 10.088 23.809 1.00 80.27 154 ARG A CA 1
ATOM 900 C C . ARG A 1 113 ? 8.793 9.441 25.157 1.00 79.17 154 ARG A C 1
ATOM 901 O O . ARG A 1 113 ? 9.273 8.323 25.414 1.00 78.62 154 ARG A O 1
ATOM 909 N N . LEU A 1 114 ? 8.067 10.193 25.989 1.00 78.38 155 LEU A N 1
ATOM 910 C CA . LEU A 1 114 ? 7.857 9.968 27.411 1.00 77.99 155 LEU A CA 1
ATOM 911 C C . LEU A 1 114 ? 6.446 9.535 27.695 1.00 77.75 155 LEU A C 1
ATOM 912 O O . LEU A 1 114 ? 5.507 10.331 27.529 1.00 78.70 155 LEU A O 1
ATOM 917 N N . SER A 1 115 ? 6.327 8.306 28.194 1.00 76.66 156 SER A N 1
ATOM 918 C CA . SER A 1 115 ? 5.086 7.714 28.645 1.00 76.20 156 SER A CA 1
ATOM 919 C C . SER A 1 115 ? 4.364 8.471 29.765 1.00 76.63 156 SER A C 1
ATOM 920 O O . SER A 1 115 ? 4.874 8.586 30.865 1.00 77.24 156 SER A O 1
ATOM 923 N N . ASP A 1 116 ? 3.145 8.907 29.508 1.00 76.53 157 ASP A N 1
ATOM 924 C CA . ASP A 1 116 ? 2.278 9.435 30.540 1.00 76.75 157 ASP A CA 1
ATOM 925 C C . ASP A 1 116 ? 2.826 9.610 31.974 1.00 76.51 157 ASP A C 1
ATOM 926 O O . ASP A 1 116 ? 2.682 10.709 32.532 1.00 76.69 157 ASP A O 1
ATOM 931 N N . TRP A 1 117 ? 3.419 8.568 32.584 1.00 76.40 158 TRP A N 1
ATOM 932 C CA . TRP A 1 117 ? 3.938 8.698 33.993 1.00 76.49 158 TRP A CA 1
ATOM 933 C C . TRP A 1 117 ? 5.240 9.530 34.105 1.00 75.69 158 TRP A C 1
ATOM 934 O O . TRP A 1 117 ? 5.374 10.326 35.009 1.00 75.53 158 TRP A O 1
ATOM 945 N N . GLN A 1 118 ? 6.210 9.320 33.222 1.00 75.17 159 GLN A N 1
ATOM 946 C CA . GLN A 1 118 ? 7.358 10.230 33.154 1.00 75.25 159 GLN A CA 1
ATOM 947 C C . GLN A 1 118 ? 6.970 11.651 32.750 1.00 74.98 159 GLN A C 1
ATOM 948 O O . GLN A 1 118 ? 7.483 12.619 33.289 1.00 74.62 159 GLN A O 1
ATOM 954 N N . ARG A 1 119 ? 6.109 11.780 31.749 1.00 75.05 160 ARG A N 1
ATOM 955 C CA . ARG A 1 119 ? 5.494 13.073 31.444 1.00 75.03 160 ARG A CA 1
ATOM 956 C C . ARG A 1 119 ? 4.985 13.790 32.703 1.00 74.30 160 ARG A C 1
ATOM 957 O O . ARG A 1 119 ? 5.301 14.961 32.889 1.00 74.83 160 ARG A O 1
ATOM 965 N N . GLU A 1 120 ? 4.193 13.098 33.541 1.00 73.57 161 GLU A N 1
ATOM 966 C CA . GLU A 1 120 ? 3.633 13.621 34.803 1.00 73.03 161 GLU A CA 1
ATOM 967 C C . GLU A 1 120 ? 4.671 14.161 35.806 1.00 70.92 161 GLU A C 1
ATOM 968 O O . GLU A 1 120 ? 4.468 15.264 36.313 1.00 71.02 161 GLU A O 1
ATOM 974 N N . LEU A 1 121 ? 5.735 13.369 36.093 1.00 68.76 162 LEU A N 1
ATOM 975 C CA . LEU A 1 121 ? 6.905 13.731 36.936 1.00 66.74 162 LEU A CA 1
ATOM 976 C C . LEU A 1 121 ? 7.689 14.971 36.468 1.00 64.91 162 LEU A C 1
ATOM 977 O O . LEU A 1 121 ? 8.071 15.804 37.321 1.00 64.71 162 LEU A O 1
ATOM 982 N N . ILE A 1 122 ? 7.941 15.069 35.145 1.00 62.44 163 ILE A N 1
ATOM 983 C CA . ILE A 1 122 ? 8.598 16.223 34.518 1.00 60.87 163 ILE A CA 1
ATOM 984 C C . ILE A 1 122 ? 7.767 17.483 34.689 1.00 60.04 163 ILE A C 1
ATOM 985 O O . ILE A 1 122 ? 8.227 18.466 35.266 1.00 59.89 163 ILE A O 1
ATOM 990 N N . SER A 1 123 ? 6.510 17.408 34.274 1.00 58.89 164 SER A N 1
ATOM 991 C CA . SER A 1 123 ? 5.581 18.514 34.428 1.00 57.93 164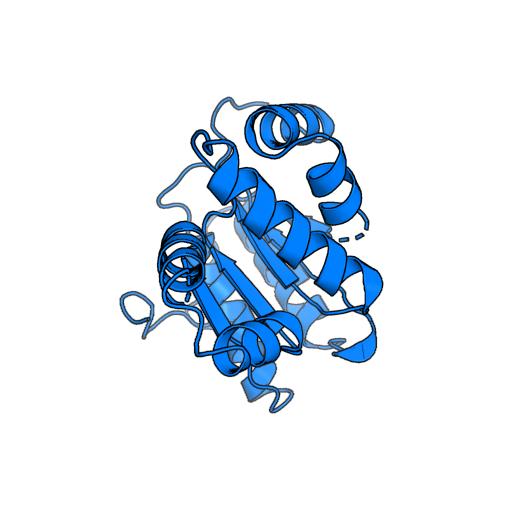 SER A CA 1
ATOM 992 C C . SER A 1 123 ? 5.525 19.021 35.874 1.00 57.28 164 SER A C 1
ATOM 993 O O . SER A 1 123 ? 5.589 20.222 36.137 1.00 57.81 164 SER A O 1
ATOM 996 N N . TYR A 1 124 ? 5.474 18.094 36.807 1.00 56.33 165 TYR A N 1
ATOM 997 C CA . TYR A 1 124 ? 5.544 18.408 38.222 1.00 55.76 165 TYR A CA 1
ATOM 998 C C . TYR A 1 124 ? 6.808 19.177 38.602 1.00 54.65 165 TYR A C 1
ATOM 999 O O . TYR A 1 124 ? 6.754 20.232 39.208 1.00 54.52 165 TYR A O 1
ATOM 1008 N N . ILE A 1 125 ? 7.948 18.637 38.214 1.00 53.81 166 ILE A N 1
ATOM 1009 C CA . ILE A 1 125 ? 9.225 19.144 38.654 1.00 52.89 166 ILE A CA 1
ATOM 1010 C C . ILE A 1 125 ? 9.466 20.508 38.006 1.00 52.26 166 ILE A C 1
ATOM 1011 O O . ILE A 1 125 ? 10.043 21.409 38.611 1.00 51.74 166 ILE A O 1
ATOM 1016 N N . ILE A 1 126 ? 9.000 20.661 36.773 1.00 51.38 167 ILE A N 1
ATOM 1017 C CA . ILE A 1 126 ? 9.189 21.903 36.064 1.00 50.25 167 ILE A CA 1
ATOM 1018 C C . ILE A 1 126 ? 8.180 22.949 36.506 1.00 51.30 167 ILE A C 1
ATOM 1019 O O . ILE A 1 126 ? 8.547 24.113 36.706 1.00 51.13 167 ILE A O 1
ATOM 1024 N N . THR A 1 127 ? 6.929 22.538 36.750 1.00 51.64 168 THR A N 1
ATOM 1025 C CA . THR A 1 127 ? 5.951 23.484 37.317 1.00 52.08 168 THR A CA 1
ATOM 1026 C C . THR A 1 127 ? 6.467 24.027 38.649 1.00 53.36 168 THR A C 1
ATOM 1027 O O . THR A 1 127 ? 6.398 25.230 38.905 1.00 54.31 168 THR A O 1
ATOM 1031 N N . TYR A 1 128 ? 7.034 23.153 39.467 1.00 53.77 169 TYR A N 1
ATOM 1032 C CA . TYR A 1 128 ? 7.513 23.573 40.757 1.00 54.84 169 TYR A CA 1
ATOM 1033 C C . TYR A 1 128 ? 8.653 24.597 40.712 1.00 54.18 169 TYR A C 1
ATOM 1034 O O . TYR A 1 128 ? 8.624 25.616 41.429 1.00 54.35 169 TYR A O 1
ATOM 1043 N N . ARG A 1 129 ? 9.658 24.314 39.888 1.00 52.80 170 ARG A N 1
ATOM 1044 C CA . ARG A 1 129 ? 10.844 25.156 39.776 1.00 51.38 170 ARG A CA 1
ATOM 1045 C C . ARG A 1 129 ? 10.540 26.414 39.052 1.00 50.66 170 ARG A C 1
ATOM 1046 O O . ARG A 1 129 ? 11.194 27.420 39.256 1.00 50.40 170 ARG A O 1
ATOM 1054 N N . TYR A 1 130 ? 9.525 26.358 38.199 1.00 50.98 171 TYR A N 1
ATOM 1055 C CA . TYR A 1 130 ? 8.971 27.566 37.560 1.00 51.14 171 TYR A CA 1
ATOM 1056 C C . TYR A 1 130 ? 8.252 28.425 38.614 1.00 51.68 171 TYR A C 1
ATOM 1057 O O . TYR A 1 130 ? 8.542 29.612 38.750 1.00 51.97 171 TYR A O 1
ATOM 1066 N N . ASN A 1 131 ? 7.361 27.824 39.398 1.00 51.16 172 ASN A N 1
ATOM 1067 C CA . ASN A 1 131 ? 6.647 28.593 40.393 1.00 51.46 172 ASN A CA 1
ATOM 1068 C C . ASN A 1 131 ? 7.540 29.194 41.464 1.00 52.07 172 ASN A C 1
ATOM 1069 O O . ASN A 1 131 ? 7.278 30.317 41.956 1.00 53.25 172 ASN A O 1
ATOM 1074 N N . ASN A 1 132 ? 8.592 28.467 41.835 1.00 51.88 173 ASN A N 1
ATOM 1075 C CA . ASN A 1 132 ? 9.365 28.860 42.991 1.00 52.05 173 ASN A CA 1
ATOM 1076 C C . ASN A 1 132 ? 10.670 29.518 42.615 1.00 51.89 173 ASN A C 1
ATOM 1077 O O . ASN A 1 132 ? 11.581 29.567 43.408 1.00 52.78 173 ASN A O 1
ATOM 1082 N N . LEU A 1 133 ? 10.737 30.040 41.395 1.00 51.62 174 LEU A N 1
ATOM 1083 C CA . LEU A 1 133 ? 11.921 30.690 40.852 1.00 51.26 174 LEU A CA 1
ATOM 1084 C C . LEU A 1 133 ? 13.205 29.906 41.149 1.00 52.36 174 LEU A C 1
ATOM 1085 O O . LEU A 1 133 ? 14.165 30.439 41.703 1.00 52.57 174 LEU A O 1
ATOM 1090 N N . LYS A 1 134 ? 13.217 28.646 40.748 1.00 53.15 175 LYS A N 1
ATOM 1091 C CA . LYS A 1 134 ? 14.371 27.814 40.931 1.00 54.64 175 LYS A CA 1
ATOM 1092 C C . LYS A 1 134 ? 15.062 27.616 39.603 1.00 55.30 175 LYS A C 1
ATOM 1093 O O . LYS A 1 134 ? 14.453 27.151 38.620 1.00 55.42 175 LYS A O 1
ATOM 1099 N N . SER A 1 135 ? 16.331 28.009 39.567 1.00 55.58 176 SER A N 1
ATOM 1100 C CA . SER A 1 135 ? 17.075 28.009 38.322 1.00 56.08 176 SER A CA 1
ATOM 1101 C C . SER A 1 135 ? 17.383 26.608 37.882 1.00 56.11 176 SER A C 1
ATOM 1102 O O . SER A 1 135 ? 17.961 25.813 38.631 1.00 55.63 176 SER A O 1
ATOM 1105 N N . THR A 1 136 ? 16.967 26.315 36.650 1.00 56.08 177 THR A N 1
ATOM 1106 C CA . THR A 1 136 ? 17.004 24.977 36.121 1.00 56.37 177 THR A CA 1
ATOM 1107 C C . THR A 1 136 ? 17.653 25.004 34.714 1.00 56.11 177 THR A C 1
ATOM 1108 O O . THR A 1 136 ? 17.289 25.844 33.858 1.00 56.23 177 THR A O 1
ATOM 1112 N N . ILE A 1 137 ? 18.685 24.161 34.529 1.00 55.65 178 ILE A N 1
ATOM 1113 C CA . ILE A 1 137 ? 19.452 24.071 33.279 1.00 55.25 178 ILE A CA 1
ATOM 1114 C C . ILE A 1 137 ? 19.080 22.794 32.539 1.00 54.81 178 ILE A C 1
ATOM 1115 O O . ILE A 1 137 ? 19.043 21.711 33.127 1.00 55.21 178 ILE A O 1
ATOM 1120 N N . ILE A 1 138 ? 18.812 22.912 31.246 1.00 54.40 179 ILE A N 1
ATOM 1121 C CA . ILE A 1 138 ? 18.256 21.798 30.475 1.00 54.37 179 ILE A CA 1
ATOM 1122 C C . ILE A 1 138 ? 19.047 21.524 29.193 1.00 55.12 179 ILE A C 1
ATOM 1123 O O . ILE A 1 138 ? 19.503 22.450 28.515 1.00 55.17 179 ILE A O 1
ATOM 1128 N N . THR A 1 139 ? 19.209 20.256 28.858 1.00 56.58 180 THR A N 1
ATOM 1129 C CA . THR A 1 139 ? 19.745 19.895 27.537 1.00 58.49 180 THR A CA 1
ATOM 1130 C C . THR A 1 139 ? 18.789 18.950 26.898 1.00 59.93 180 THR A C 1
ATOM 1131 O O . THR A 1 139 ? 18.268 18.052 27.542 1.00 59.63 180 THR A O 1
ATOM 1135 N N . THR A 1 140 ? 18.525 19.193 25.633 1.00 62.35 181 THR A N 1
ATOM 1136 C CA . THR A 1 140 ? 17.592 18.406 24.894 1.00 65.46 181 THR A CA 1
ATOM 1137 C C . THR A 1 140 ? 18.089 18.234 23.488 1.00 68.09 181 THR A C 1
ATOM 1138 O O . THR A 1 140 ? 18.788 19.083 22.942 1.00 68.18 181 THR A O 1
ATOM 1142 N N . ASN A 1 141 ? 17.637 17.167 22.869 1.00 71.50 182 ASN A N 1
ATOM 1143 C CA . ASN A 1 141 ? 18.020 16.873 21.510 1.00 75.40 182 ASN A CA 1
ATOM 1144 C C . ASN A 1 141 ? 17.057 17.433 20.452 1.00 78.50 182 ASN A C 1
ATOM 1145 O O . ASN A 1 141 ? 15.827 17.337 20.631 1.00 78.90 182 ASN A O 1
ATOM 1150 N N . TYR A 1 142 ? 17.633 18.048 19.397 1.00 82.42 183 TYR A N 1
ATOM 1151 C CA . TYR A 1 142 ? 16.966 18.565 18.164 1.00 86.45 183 TYR A CA 1
ATOM 1152 C C . TYR A 1 142 ? 17.861 18.184 16.967 1.00 88.57 183 TYR A C 1
ATOM 1153 O O . TYR A 1 142 ? 19.091 18.273 17.070 1.00 88.92 183 TYR A O 1
ATOM 1162 N N . SER A 1 143 ? 17.257 17.774 15.841 1.00 91.47 184 SER A N 1
ATOM 1163 C CA . SER A 1 143 ? 17.998 17.067 14.774 1.00 94.50 184 SER A CA 1
ATOM 1164 C C . SER A 1 143 ? 17.809 17.530 13.319 1.00 96.34 184 SER A C 1
ATOM 1165 O O . SER A 1 143 ? 18.787 17.496 12.564 1.00 96.63 184 SER A O 1
ATOM 1168 N N . LEU A 1 144 ? 16.572 17.906 12.923 1.00 98.89 185 LEU A N 1
ATOM 1169 C CA . LEU A 1 144 ? 16.251 18.444 11.544 1.00 101.01 185 LEU A CA 1
ATOM 1170 C C . LEU A 1 144 ? 16.380 19.982 11.470 1.00 102.36 185 LEU A C 1
ATOM 1171 O O . LEU A 1 144 ? 15.699 20.684 12.241 1.00 102.91 185 LEU A O 1
ATOM 1176 N N . GLN A 1 145 ? 17.104 20.468 10.434 1.00 103.63 186 GLN A N 1
ATOM 1177 C CA . GLN A 1 145 ? 18.261 21.413 10.580 1.00 104.56 186 GLN A CA 1
ATOM 1178 C C . GLN A 1 145 ? 18.312 22.907 10.310 1.00 104.78 186 GLN A C 1
ATOM 1179 O O . GLN A 1 145 ? 19.183 23.527 10.864 1.00 104.93 186 GLN A O 1
ATOM 1185 N N . ARG A 1 146 ? 17.583 23.498 9.375 1.00 105.08 187 ARG A N 1
ATOM 1186 C CA . ARG A 1 146 ? 18.040 24.851 9.013 1.00 105.29 187 ARG A CA 1
ATOM 1187 C C . ARG A 1 146 ? 17.493 25.987 9.857 1.00 105.22 187 ARG A C 1
ATOM 1188 O O . ARG A 1 146 ? 18.272 26.689 10.496 1.00 105.12 187 ARG A O 1
ATOM 1196 N N . SER A 1 150 ? 13.834 27.512 13.126 1.00 110.66 191 SER A N 1
ATOM 1197 C CA . SER A 1 150 ? 14.532 27.260 14.387 1.00 110.62 191 SER A CA 1
ATOM 1198 C C . SER A 1 150 ? 13.671 27.528 15.595 1.00 110.55 191 SER A C 1
ATOM 1199 O O . SER A 1 150 ? 13.136 26.594 16.213 1.00 110.88 191 SER A O 1
ATOM 1202 N N . SER A 1 151 ? 13.610 28.812 15.957 1.00 110.09 192 SER A N 1
ATOM 1203 C CA . SER A 1 151 ? 12.886 29.241 17.144 1.00 109.60 192 SER A CA 1
ATOM 1204 C C . SER A 1 151 ? 11.674 28.394 17.334 1.00 109.00 192 SER A C 1
ATOM 1205 O O . SER A 1 151 ? 11.457 27.776 18.357 1.00 109.20 192 SER A O 1
ATOM 1208 N N . VAL A 1 152 ? 10.783 28.396 16.429 1.00 107.79 193 VAL A N 1
ATOM 1209 C CA . VAL A 1 152 ? 9.630 28.015 17.097 1.00 106.25 193 VAL A CA 1
ATOM 1210 C C . VAL A 1 152 ? 9.218 26.629 16.704 1.00 105.33 193 VAL A C 1
ATOM 1211 O O . VAL A 1 152 ? 8.221 26.074 17.215 1.00 105.46 193 VAL A O 1
ATOM 1215 N N . ARG A 1 153 ? 9.978 26.069 15.751 1.00 103.61 194 ARG A N 1
ATOM 1216 C CA . ARG A 1 153 ? 9.840 24.665 15.418 1.00 101.86 194 ARG A CA 1
ATOM 1217 C C . ARG A 1 153 ? 10.463 23.949 16.603 1.00 100.09 194 ARG A C 1
ATOM 1218 O O . ARG A 1 153 ? 9.904 22.979 17.164 1.00 100.27 194 ARG A O 1
ATOM 1226 N N . ILE A 1 154 ? 11.632 24.435 16.995 1.00 97.23 195 ILE A N 1
ATOM 1227 C CA . ILE A 1 154 ? 12.273 23.834 18.138 1.00 94.14 195 ILE A CA 1
ATOM 1228 C C . ILE A 1 154 ? 11.236 23.870 19.258 1.00 92.60 195 ILE A C 1
ATOM 1229 O O . ILE A 1 154 ? 11.233 23.030 20.149 1.00 91.78 195 ILE A O 1
ATOM 1234 N N . SER A 1 155 ? 10.316 24.825 19.181 1.00 90.82 196 SER A N 1
ATOM 1235 C CA . SER A 1 155 ? 9.276 24.915 20.191 1.00 89.30 196 SER A CA 1
ATOM 1236 C C . SER A 1 155 ? 8.276 23.765 20.074 1.00 87.57 196 SER A C 1
ATOM 1237 O O . SER A 1 155 ? 7.884 23.148 21.071 1.00 87.37 196 SER A O 1
ATOM 1240 N N . ALA A 1 156 ? 7.819 23.503 18.857 1.00 85.35 197 ALA A N 1
ATOM 1241 C CA . ALA A 1 156 ? 6.699 22.591 18.701 1.00 83.16 197 ALA A CA 1
ATOM 1242 C C . ALA A 1 156 ? 7.245 21.191 18.749 1.00 81.42 197 ALA A C 1
ATOM 1243 O O . ALA A 1 156 ? 6.552 20.232 19.116 1.00 81.43 197 ALA A O 1
ATOM 1245 N N . ASP A 1 157 ? 8.494 21.070 18.339 1.00 78.90 198 ASP A N 1
ATOM 1246 C CA . ASP A 1 157 ? 9.146 19.793 18.369 1.00 77.05 198 ASP A CA 1
ATOM 1247 C C . ASP A 1 157 ? 9.328 19.344 19.811 1.00 75.72 198 ASP A C 1
ATOM 1248 O O . ASP A 1 157 ? 8.994 18.218 20.164 1.00 75.65 198 ASP A O 1
ATOM 1253 N N . LEU A 1 158 ? 9.820 20.253 20.649 1.00 73.86 199 LEU A N 1
ATOM 1254 C CA . LEU A 1 158 ? 9.931 20.022 22.079 1.00 72.22 199 LEU A CA 1
ATOM 1255 C C . LEU A 1 158 ? 8.548 19.810 22.720 1.00 71.17 199 LEU A C 1
ATOM 1256 O O . LEU A 1 158 ? 8.345 18.877 23.535 1.00 70.68 199 LEU A O 1
ATOM 1261 N N . ALA A 1 159 ? 7.583 20.625 22.279 1.00 69.47 200 ALA A N 1
ATOM 1262 C CA . ALA A 1 159 ? 6.208 20.531 22.759 1.00 68.51 200 ALA A CA 1
ATOM 1263 C C . ALA A 1 159 ? 5.590 19.157 22.500 1.00 67.87 200 ALA A C 1
ATOM 1264 O O . ALA A 1 159 ? 4.818 18.665 23.319 1.00 68.23 200 ALA A O 1
ATOM 1266 N N . SER A 1 160 ? 5.949 18.526 21.386 1.00 66.85 201 SER A N 1
ATOM 1267 C CA . SER A 1 160 ? 5.384 17.231 21.016 1.00 66.31 201 SER A CA 1
ATOM 1268 C C . SER A 1 160 ? 5.629 16.013 21.952 1.00 66.06 201 SER A C 1
ATOM 1269 O O . SER A 1 160 ? 4.859 15.046 21.881 1.00 66.29 201 SER A O 1
ATOM 1272 N N . ARG A 1 161 ? 6.684 16.027 22.786 1.00 65.23 202 ARG A N 1
ATOM 1273 C CA . ARG A 1 161 ? 6.943 14.886 23.692 1.00 64.75 202 ARG A CA 1
ATOM 1274 C C . ARG A 1 161 ? 7.043 15.383 25.101 1.00 64.80 202 ARG A C 1
ATOM 1275 O O . ARG A 1 161 ? 7.107 14.598 26.075 1.00 65.85 202 ARG A O 1
ATOM 1283 N N . LEU A 1 162 ? 7.071 16.707 25.229 1.00 63.47 203 LEU A N 1
ATOM 1284 C CA . LEU A 1 162 ? 6.977 17.303 26.565 1.00 61.97 203 LEU A CA 1
ATOM 1285 C C . LEU A 1 162 ? 5.602 17.869 26.938 1.00 61.24 203 LEU A C 1
ATOM 1286 O O . LEU A 1 162 ? 5.224 17.865 28.093 1.00 60.44 203 LEU A O 1
ATOM 1291 N N . GLY A 1 163 ? 4.862 18.331 25.940 1.00 61.36 204 GLY A N 1
ATOM 1292 C CA . GLY A 1 163 ? 3.632 19.072 26.153 1.00 62.23 204 GLY A CA 1
ATOM 1293 C C . GLY A 1 163 ? 3.822 20.573 25.982 1.00 63.18 204 GLY A C 1
ATOM 1294 O O . GLY A 1 163 ? 4.857 21.129 26.353 1.00 63.82 204 GLY A O 1
ATOM 1295 N N . GLU A 1 164 ? 2.817 21.241 25.430 1.00 63.74 205 GLU A N 1
ATOM 1296 C CA . GLU A 1 164 ? 2.815 22.706 25.309 1.00 64.48 205 GLU A CA 1
ATOM 1297 C C . GLU A 1 164 ? 3.141 23.399 26.635 1.00 63.30 205 GLU A C 1
ATOM 1298 O O . GLU A 1 164 ? 3.861 24.405 26.677 1.00 62.80 205 GLU A O 1
ATOM 1304 N N . ASN A 1 165 ? 2.552 22.889 27.708 1.00 62.11 206 ASN A N 1
ATOM 1305 C CA . ASN A 1 165 ? 2.594 23.574 28.979 1.00 60.99 206 ASN A CA 1
ATOM 1306 C C . ASN A 1 165 ? 3.996 23.697 29.512 1.00 59.75 206 ASN A C 1
ATOM 1307 O O . ASN A 1 165 ? 4.416 24.777 29.894 1.00 60.13 206 ASN A O 1
ATOM 1312 N N . VAL A 1 166 ? 4.708 22.573 29.543 1.00 58.27 207 VAL A N 1
ATOM 1313 C CA . VAL A 1 166 ? 6.067 22.500 30.057 1.00 56.07 207 VAL A CA 1
ATOM 1314 C C . VAL A 1 166 ? 7.034 23.338 29.195 1.00 54.37 207 VAL A C 1
ATOM 1315 O O . VAL A 1 166 ? 7.910 24.031 29.707 1.00 53.83 207 VAL A O 1
ATOM 1319 N N . VAL A 1 167 ? 6.856 23.273 27.886 1.00 52.80 208 VAL A N 1
ATOM 1320 C CA . VAL A 1 167 ? 7.728 23.984 26.976 1.00 51.66 208 VAL A CA 1
ATOM 1321 C C . VAL A 1 167 ? 7.573 25.513 27.099 1.00 51.94 208 VAL A C 1
ATOM 1322 O O . VAL A 1 167 ? 8.569 26.247 27.128 1.00 52.81 208 VAL A O 1
ATOM 1326 N N . SER A 1 168 ? 6.329 25.989 27.183 1.00 51.33 209 SER A N 1
ATOM 1327 C CA . SER A 1 168 ? 6.028 27.411 27.398 1.00 49.95 209 SER A CA 1
ATOM 1328 C C . SER A 1 168 ? 6.694 27.918 28.635 1.00 49.82 209 SER A C 1
ATOM 1329 O O . SER A 1 168 ? 7.283 28.995 28.651 1.00 49.87 209 SER A O 1
ATOM 1332 N N . LYS A 1 169 ? 6.581 27.158 29.695 1.00 49.79 210 LYS A N 1
ATOM 1333 C CA . LYS A 1 169 ? 7.261 27.505 30.913 1.00 51.04 210 LYS A CA 1
ATOM 1334 C C . LYS A 1 169 ? 8.777 27.481 30.733 1.00 51.30 210 LYS A C 1
ATOM 1335 O O . LYS A 1 169 ? 9.459 28.410 31.148 1.00 51.86 210 LYS A O 1
ATOM 1341 N N . ILE A 1 170 ? 9.298 26.424 30.130 1.00 51.36 211 ILE A N 1
ATOM 1342 C CA . ILE A 1 170 ? 10.725 26.358 29.948 1.00 52.10 211 ILE A CA 1
ATOM 1343 C C . ILE A 1 170 ? 11.239 27.614 29.304 1.00 52.67 211 ILE A C 1
ATOM 1344 O O . ILE A 1 170 ? 12.365 28.041 29.560 1.00 51.93 211 ILE A O 1
ATOM 1349 N N . TYR A 1 171 ? 10.406 28.215 28.470 1.00 53.82 212 TYR A N 1
ATOM 1350 C CA . TYR A 1 171 ? 10.830 29.376 27.734 1.00 55.69 212 TYR A CA 1
ATOM 1351 C C . TYR A 1 171 ? 10.819 30.601 28.540 1.00 56.93 212 TYR A C 1
ATOM 1352 O O . TYR A 1 171 ? 11.535 31.524 28.269 1.00 58.14 212 TYR A O 1
ATOM 1361 N N . GLU A 1 172 ? 9.974 30.644 29.531 1.00 58.03 213 GLU A N 1
ATOM 1362 C CA . GLU A 1 172 ? 9.914 31.874 30.212 1.00 58.15 213 GLU A CA 1
ATOM 1363 C C . GLU A 1 172 ? 10.948 31.822 31.280 1.00 57.62 213 GLU A C 1
ATOM 1364 O O . GLU A 1 172 ? 11.122 32.770 32.025 1.00 59.09 213 GLU A O 1
ATOM 1378 N N . ASN A 1 174 ? 14.232 30.205 30.688 1.00 54.38 215 ASN A N 1
ATOM 1379 C CA . ASN A 1 174 ? 15.537 29.937 30.159 1.00 54.96 215 ASN A CA 1
ATOM 1380 C C . ASN A 1 174 ? 15.809 30.669 28.865 1.00 55.52 215 ASN A C 1
ATOM 1381 O O . ASN A 1 174 ? 14.893 30.908 28.074 1.00 56.10 215 ASN A O 1
ATOM 1386 N N . GLU A 1 175 ? 17.078 30.998 28.640 1.00 55.80 216 GLU A N 1
ATOM 1387 C CA . GLU A 1 175 ? 17.523 31.487 27.349 1.00 56.36 216 GLU A CA 1
ATOM 1388 C C . GLU A 1 175 ? 17.979 30.327 26.459 1.00 55.55 216 GLU A C 1
ATOM 1389 O O . GLU A 1 175 ? 18.618 29.389 26.927 1.00 55.43 216 GLU A O 1
ATOM 1395 N N . LEU A 1 176 ? 17.638 30.399 25.178 1.00 55.01 217 LEU A N 1
ATOM 1396 C CA . LEU A 1 176 ? 17.852 29.290 24.284 1.00 54.70 217 LEU A CA 1
ATOM 1397 C C . LEU A 1 176 ? 19.234 29.340 23.624 1.00 54.70 217 LEU A C 1
ATOM 1398 O O . LEU A 1 176 ? 19.584 30.336 23.005 1.00 55.74 217 LEU A O 1
ATOM 1403 N N . LEU A 1 177 ? 20.018 28.274 23.767 1.00 53.70 218 LEU A N 1
ATOM 1404 C CA . LEU A 1 177 ? 21.324 28.194 23.126 1.00 52.90 218 LEU A CA 1
ATOM 1405 C C . LEU A 1 177 ? 21.424 26.979 22.179 1.00 52.47 218 LEU A C 1
ATOM 1406 O O . LEU A 1 177 ? 21.576 25.878 22.637 1.00 52.22 218 LEU A O 1
ATOM 1411 N N . VAL A 1 178 ? 21.320 27.212 20.873 1.00 52.66 219 VAL A N 1
ATOM 1412 C CA . VAL A 1 178 ? 21.440 26.178 19.850 1.00 53.28 219 VAL A CA 1
ATOM 1413 C C . VAL A 1 178 ? 22.853 25.996 19.486 1.00 54.78 219 VAL A C 1
ATOM 1414 O O . VAL A 1 178 ? 23.379 26.879 18.838 1.00 55.91 219 VAL A O 1
ATOM 1418 N N . ILE A 1 179 ? 23.408 24.807 19.747 1.00 56.04 220 ILE A N 1
ATOM 1419 C CA . ILE A 1 179 ? 24.816 24.459 19.510 1.00 56.45 220 ILE A CA 1
ATOM 1420 C C . ILE A 1 179 ? 24.959 23.539 18.313 1.00 56.63 220 ILE A C 1
ATOM 1421 O O . ILE A 1 179 ? 24.297 22.521 18.251 1.00 57.97 220 ILE A O 1
ATOM 1426 N N . LYS A 1 180 ? 25.815 23.895 17.354 1.00 56.84 221 LYS A N 1
ATOM 1427 C CA . LYS A 1 180 ? 25.888 23.145 16.093 1.00 55.87 221 LYS A CA 1
ATOM 1428 C C . LYS A 1 180 ? 27.243 22.526 15.888 1.00 55.80 221 LYS A C 1
ATOM 1429 O O . LYS A 1 180 ? 27.958 22.284 16.862 1.00 56.20 221 LYS A O 1
#

Solvent-accessible surface area: 9745 Å² total

Nearest PDB structures (foldseek):
  3ec2-assembly1_A  TM=1.004E+00  e=8.828E-35  Aquifex aeolicus
  2w58-assembly1_B  TM=8.507E-01  e=6.215E-10  Geobacillus kaustophilus HTA426
  3r8f-assembly1_D  TM=8.434E-01  e=3.038E-08  Aquifex aeolicus
  2hcb-assembly1_C  TM=8.275E-01  e=5.690E-08  Aquifex aeolicus
  1l8q-assembly1_A  TM=8.552E-01  e=2.262E-07  Aquifex aeolicus

Radius of gyration: 15.47 Å; Cα contacts (8 Å, |Δi|>4): 265; chains: 1; bounding box: 37×35×43 Å

Organism: Aquifex aeolicus (strain VF5) (NCBI:txid224324)

InterPro domains:
  IPR002611 IstB-like ATP-binding domain [PF01695] (77-230)
  IPR003593 AAA+ ATPase domain [SM00382] (78-213)
  IPR027417 P-loop containing nucleoside triphosphate hydrolase [G3DSA:3.40.50.300] (56-220)
  IPR027417 P-loop containing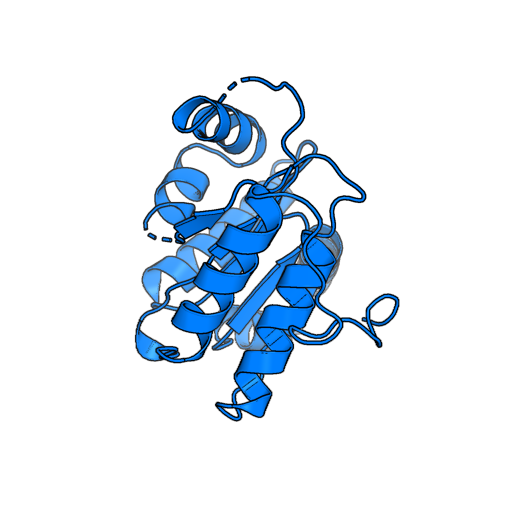 nucleoside triphosphate hydrolase [SSF52540] (44-204)

B-factor: mean 67.6, std 15.4, range [21.88, 111.26]

GO terms:
  GO:0042802 identical protein binding (F, IPI)

Foldseek 3Di:
DPVLVVQALPVDDDDDPLSVVVSVVLVVCLQPDDLQQLAEAEEEEAPPQCSVSVVVNSQVSNCVNPVFHAEEDALVRVLVVVVVVVVVDDPPVVVCQLPGSEYEHEAVFADADPPSSLVVLCVSQVSSLVRSRHYYYYHYDDDDPDVCVVVVVSCVRNNNVSSVSVVVHDYRYGD

Sequence (175 aa):
AKRYWNANLDTYHPKNVSQNRALLTIRVFVHNFNPEEGKGLTFVGSPGVGKTHLAVATLKAIYEKKGIRGYFFDTKDLIFRLKHLDEGKDTKFLKTVLNSPVLVLDDLGSERLSDWQRELISYIITYRYNNLKSTIITTNYSLQRSSVRISADLASRLGENVVSKIYENELLVIK

CATH classification: 3.40.50.300